Protein AF-A0A179U8T0-F1 (afdb_monomer_lite)

Sequence (151 aa):
MASLALQSRSKHILQCRRKSRNAAPYQQQYMNGKQAHRRTNRSFLEYCYLCAKWFPDPMAWKEHCTFHLNNLQPRCGILTLHYTLVAPGFCPDRLGDESMQPDERFQQWRVKSTLLNHIDEVHLMKKKTESKLKCPHPCCDDQCYEGILAL

pLDDT: mean 78.5, std 16.73, range [37.97, 97.56]

Structure (mmCIF, N/CA/C/O backbone):
data_AF-A0A179U8T0-F1
#
_entry.id   AF-A0A179U8T0-F1
#
loop_
_atom_site.group_PDB
_atom_site.id
_atom_site.type_symbol
_atom_site.label_atom_id
_atom_site.label_alt_id
_atom_site.label_comp_id
_atom_site.label_asym_id
_atom_site.label_entity_id
_atom_site.label_seq_id
_atom_site.pdbx_PDB_ins_code
_atom_site.Cartn_x
_atom_site.Cartn_y
_atom_site.Cartn_z
_atom_site.occupancy
_atom_site.B_iso_or_equiv
_atom_site.auth_seq_id
_atom_site.auth_comp_id
_atom_site.auth_asym_id
_atom_site.auth_atom_id
_atom_site.pdbx_PDB_model_num
ATOM 1 N N . MET A 1 1 ? 17.863 -41.245 25.188 1.00 48.53 1 MET A N 1
ATOM 2 C CA . MET A 1 1 ? 17.642 -39.868 24.687 1.00 48.53 1 MET A CA 1
ATOM 3 C C . MET A 1 1 ? 17.630 -38.926 25.877 1.00 48.53 1 MET A C 1
ATOM 5 O O . MET A 1 1 ? 16.893 -39.194 26.816 1.00 48.53 1 MET A O 1
ATOM 9 N N . ALA A 1 2 ? 18.485 -37.901 25.898 1.00 54.09 2 ALA A N 1
ATOM 10 C CA . ALA A 1 2 ? 18.604 -37.012 27.055 1.00 54.09 2 ALA A CA 1
ATOM 11 C C . ALA A 1 2 ? 17.311 -36.199 27.254 1.00 54.09 2 ALA A C 1
ATOM 13 O O . ALA A 1 2 ? 16.869 -35.500 26.342 1.00 54.09 2 ALA A O 1
ATOM 14 N N . SER A 1 3 ? 16.694 -36.307 28.432 1.00 67.56 3 SER A N 1
ATOM 15 C CA . SER A 1 3 ? 15.495 -35.542 28.784 1.00 67.56 3 SER A CA 1
ATOM 16 C C . SER A 1 3 ? 15.883 -34.098 29.098 1.00 67.56 3 SER A C 1
ATOM 18 O O . SER A 1 3 ? 16.650 -33.842 30.024 1.00 67.56 3 SER A O 1
ATOM 20 N N . LEU A 1 4 ? 15.377 -33.145 28.312 1.00 70.00 4 LEU A N 1
ATOM 21 C CA . LEU A 1 4 ? 15.587 -31.717 28.554 1.00 70.00 4 LEU A CA 1
ATOM 22 C C . LEU A 1 4 ? 14.531 -31.180 29.523 1.00 70.00 4 LEU A C 1
ATOM 24 O O . LEU A 1 4 ? 13.329 -31.430 29.350 1.00 70.00 4 LEU A O 1
ATOM 28 N N . ALA A 1 5 ? 14.987 -30.399 30.504 1.00 76.44 5 ALA A N 1
ATOM 29 C CA . ALA A 1 5 ? 14.134 -29.689 31.450 1.00 76.44 5 ALA A CA 1
ATOM 30 C C . ALA A 1 5 ? 13.097 -28.815 30.721 1.00 76.44 5 ALA A C 1
ATOM 32 O O . ALA A 1 5 ? 13.395 -28.189 29.706 1.00 76.44 5 ALA A O 1
ATOM 33 N N . LEU A 1 6 ? 11.870 -28.744 31.247 1.00 70.00 6 LEU A N 1
ATOM 34 C CA . LEU A 1 6 ? 10.746 -28.018 30.629 1.00 70.00 6 LEU A CA 1
ATOM 35 C C . LEU A 1 6 ? 11.098 -26.573 30.238 1.00 70.00 6 LEU A C 1
ATOM 37 O O . LEU A 1 6 ? 10.755 -26.125 29.146 1.00 70.00 6 LEU A O 1
ATOM 41 N N . GLN A 1 7 ? 11.868 -25.886 31.081 1.00 73.75 7 GLN A N 1
ATOM 42 C CA . GLN A 1 7 ? 12.294 -24.500 30.873 1.00 73.75 7 GLN A CA 1
ATOM 43 C C . GLN A 1 7 ? 13.288 -24.323 29.708 1.00 73.75 7 GLN A C 1
ATOM 45 O O . GLN A 1 7 ? 13.381 -23.240 29.132 1.00 73.75 7 GLN A O 1
ATOM 50 N N . SER A 1 8 ? 14.027 -25.371 29.327 1.00 67.81 8 SER A N 1
ATOM 51 C CA . SER A 1 8 ? 15.017 -25.332 28.241 1.00 67.81 8 SER A CA 1
ATOM 52 C C . SER A 1 8 ? 14.494 -25.899 26.917 1.00 67.81 8 SER A C 1
ATOM 54 O O . SER A 1 8 ? 15.142 -25.739 25.877 1.00 67.81 8 SER A O 1
ATOM 56 N N . ARG A 1 9 ? 13.289 -26.487 26.909 1.00 76.69 9 ARG A N 1
ATOM 57 C CA . ARG A 1 9 ? 12.675 -27.077 25.707 1.00 76.69 9 ARG A CA 1
ATOM 58 C C . ARG A 1 9 ? 12.373 -26.050 24.626 1.00 76.69 9 ARG A C 1
ATOM 60 O O . ARG A 1 9 ? 12.646 -26.322 23.464 1.00 76.69 9 ARG A O 1
ATOM 67 N N . SER A 1 10 ? 11.870 -24.867 24.974 1.00 68.69 10 SER A N 1
ATOM 68 C CA . SER A 1 10 ? 11.570 -23.812 23.991 1.00 68.69 10 SER A CA 1
ATOM 69 C C . SER A 1 10 ? 12.827 -23.376 23.228 1.00 68.69 10 SER A C 1
ATOM 71 O O . SER A 1 10 ? 12.834 -23.352 21.996 1.00 68.69 10 SER A O 1
ATOM 73 N N . LYS A 1 11 ? 13.928 -23.134 23.950 1.00 71.69 11 LYS A N 1
ATOM 74 C CA . LYS A 1 11 ? 15.241 -22.811 23.369 1.00 71.69 11 LYS A CA 1
ATOM 75 C C . LYS A 1 11 ? 15.753 -23.943 22.477 1.00 71.69 11 LYS A C 1
ATOM 77 O O . LYS A 1 11 ? 16.195 -23.685 21.359 1.00 71.69 11 LYS A O 1
ATOM 82 N N . HIS A 1 12 ? 15.633 -25.187 22.934 1.00 74.50 12 HIS A N 1
ATOM 83 C CA . HIS A 1 12 ? 16.040 -26.357 22.162 1.00 74.50 12 HIS A CA 1
ATOM 84 C C . HIS A 1 12 ? 15.211 -26.547 20.883 1.00 74.50 12 HIS A C 1
ATOM 86 O O . HIS A 1 12 ? 15.785 -26.747 19.818 1.00 74.50 12 HIS A O 1
ATOM 92 N N . ILE A 1 13 ? 13.881 -26.425 20.947 1.00 76.19 13 ILE A N 1
ATOM 93 C CA . ILE A 1 13 ? 12.987 -26.539 19.782 1.00 76.19 13 ILE A CA 1
ATOM 94 C C . ILE A 1 13 ? 13.342 -25.480 18.735 1.00 76.19 13 ILE A C 1
ATOM 96 O O . ILE A 1 13 ? 13.426 -25.792 17.547 1.00 76.19 13 ILE A O 1
ATOM 100 N N . LEU A 1 14 ? 13.603 -24.240 19.160 1.00 69.25 14 LEU A N 1
ATOM 101 C CA . LEU A 1 14 ? 14.047 -23.172 18.261 1.00 69.25 14 LEU A CA 1
ATOM 102 C C . LEU A 1 14 ? 15.408 -23.491 17.630 1.00 69.25 14 LEU A C 1
ATOM 104 O O . LEU A 1 14 ? 15.587 -23.293 16.429 1.00 69.25 14 LEU A O 1
ATOM 108 N N . GLN A 1 15 ? 16.356 -24.014 18.409 1.00 70.44 15 GLN A N 1
ATOM 109 C CA . GLN A 1 15 ? 17.681 -24.391 17.921 1.00 70.44 15 GLN A CA 1
ATOM 110 C C . GLN A 1 15 ? 17.628 -25.581 16.948 1.00 70.44 15 GLN A C 1
ATOM 112 O O . GLN A 1 15 ? 18.274 -25.538 15.902 1.00 70.44 15 GLN A O 1
ATOM 117 N N . CYS A 1 16 ? 16.819 -26.603 17.231 1.00 75.75 16 CYS A N 1
ATOM 118 C CA . CYS A 1 16 ? 16.593 -27.735 16.334 1.00 75.75 16 CYS A CA 1
ATOM 119 C C . CYS A 1 16 ? 15.878 -27.310 15.050 1.00 75.75 16 CYS A C 1
ATOM 121 O O . CYS A 1 16 ? 16.313 -27.707 13.975 1.00 75.75 16 CYS A O 1
ATOM 123 N N . ARG A 1 17 ? 14.863 -26.435 15.124 1.00 69.81 17 ARG A N 1
ATOM 124 C CA . ARG A 1 17 ? 14.207 -25.864 13.931 1.00 69.81 17 ARG A CA 1
ATOM 125 C C . ARG A 1 17 ? 15.163 -25.032 13.074 1.00 69.81 17 ARG A C 1
ATOM 127 O O . ARG A 1 17 ? 15.032 -25.024 11.855 1.00 69.81 17 ARG A O 1
ATOM 134 N N . ARG A 1 18 ? 16.120 -24.324 13.685 1.00 63.97 18 ARG A N 1
ATOM 135 C CA . ARG A 1 18 ? 17.181 -23.611 12.948 1.00 63.97 18 ARG A CA 1
ATOM 136 C C . ARG A 1 18 ? 18.129 -24.592 12.256 1.00 63.97 18 ARG A C 1
ATOM 138 O O . ARG A 1 18 ? 18.410 -24.413 11.076 1.00 63.97 18 ARG A O 1
ATOM 145 N N . LYS A 1 19 ? 18.559 -25.648 12.957 1.00 63.22 19 LYS A N 1
ATOM 146 C CA . LYS A 1 19 ? 19.413 -26.708 12.393 1.00 63.22 19 LYS A CA 1
ATOM 147 C C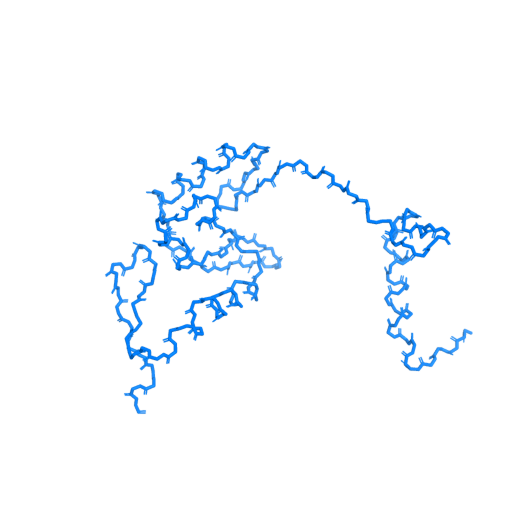 . LYS A 1 19 ? 18.734 -27.462 11.245 1.00 63.22 19 LYS A C 1
ATOM 149 O O . LYS A 1 19 ? 19.357 -27.657 10.211 1.00 63.22 19 LYS A O 1
ATOM 154 N N . SER A 1 20 ? 17.461 -27.835 11.390 1.00 64.25 20 SER A N 1
ATOM 155 C CA . SER A 1 20 ? 16.726 -28.614 10.383 1.00 64.25 20 SER A CA 1
ATOM 156 C C . SER A 1 20 ? 16.407 -27.828 9.109 1.00 64.25 20 SER A C 1
ATOM 158 O O . SER A 1 20 ? 16.124 -28.424 8.078 1.00 64.25 20 SER A O 1
ATOM 160 N N . ARG A 1 21 ? 16.438 -26.490 9.163 1.00 59.56 21 ARG A N 1
ATOM 161 C CA . ARG A 1 21 ? 16.180 -25.605 8.014 1.00 59.56 21 ARG A CA 1
ATOM 162 C C . ARG A 1 21 ? 17.434 -25.260 7.204 1.00 59.56 21 ARG A C 1
ATOM 164 O O . ARG A 1 21 ? 17.368 -24.322 6.416 1.00 59.56 21 ARG A O 1
ATOM 171 N N . ASN A 1 22 ? 18.561 -25.957 7.402 1.00 54.31 22 ASN A N 1
ATOM 172 C CA . ASN A 1 22 ? 19.850 -25.591 6.798 1.00 54.31 22 ASN A CA 1
ATOM 173 C C . ASN A 1 22 ? 20.172 -24.100 7.009 1.00 54.31 22 ASN A C 1
ATOM 175 O O . ASN A 1 22 ? 20.598 -23.414 6.080 1.00 54.31 22 ASN A O 1
ATOM 179 N N . ALA A 1 23 ? 19.925 -23.567 8.218 1.00 50.69 23 ALA A N 1
ATOM 180 C CA . ALA A 1 23 ? 20.381 -22.221 8.553 1.00 50.69 23 ALA A CA 1
ATOM 181 C C . ALA A 1 23 ? 21.895 -22.188 8.330 1.00 50.69 23 ALA A C 1
ATOM 183 O O . ALA A 1 23 ? 22.643 -22.921 8.977 1.00 50.69 23 ALA A O 1
ATOM 184 N N . ALA A 1 24 ? 22.307 -21.428 7.319 1.00 44.62 24 ALA A N 1
ATOM 185 C CA . ALA A 1 24 ? 23.611 -21.594 6.715 1.00 44.62 24 ALA A CA 1
ATOM 186 C C . ALA A 1 24 ? 24.746 -21.411 7.746 1.00 44.62 24 ALA A C 1
ATOM 188 O O . ALA A 1 24 ? 24.632 -20.562 8.639 1.00 44.62 24 ALA A O 1
ATOM 189 N N . PRO A 1 25 ? 25.867 -22.145 7.603 1.00 46.97 25 PRO A N 1
ATOM 190 C CA . PRO A 1 25 ? 26.995 -22.128 8.540 1.00 46.97 25 PRO A CA 1
ATOM 191 C C . PRO A 1 25 ? 27.625 -20.751 8.803 1.00 46.97 25 PRO A C 1
ATOM 193 O O . PRO A 1 25 ? 28.465 -20.641 9.685 1.00 46.97 25 PRO A O 1
ATOM 196 N N . TYR A 1 26 ? 27.239 -19.692 8.083 1.00 49.88 26 TYR A N 1
ATOM 197 C CA . TYR A 1 26 ? 27.774 -18.338 8.257 1.00 49.88 26 TYR A CA 1
ATOM 198 C C . TYR A 1 26 ? 27.186 -17.565 9.453 1.00 49.88 26 TYR A C 1
ATOM 200 O O . TYR A 1 26 ? 27.577 -16.426 9.685 1.00 49.88 26 TYR A O 1
ATOM 208 N N . GLN A 1 27 ? 26.304 -18.162 10.266 1.00 48.38 27 GLN A N 1
ATOM 209 C CA . GLN A 1 27 ? 25.949 -17.613 11.589 1.00 48.38 27 GLN A CA 1
ATOM 210 C C . GLN A 1 27 ? 27.065 -17.810 12.642 1.00 48.38 27 GLN A C 1
ATOM 212 O O . GLN A 1 27 ? 26.791 -17.803 13.843 1.00 48.38 27 GLN A O 1
ATOM 217 N N . GLN A 1 28 ? 28.318 -17.995 12.209 1.00 45.91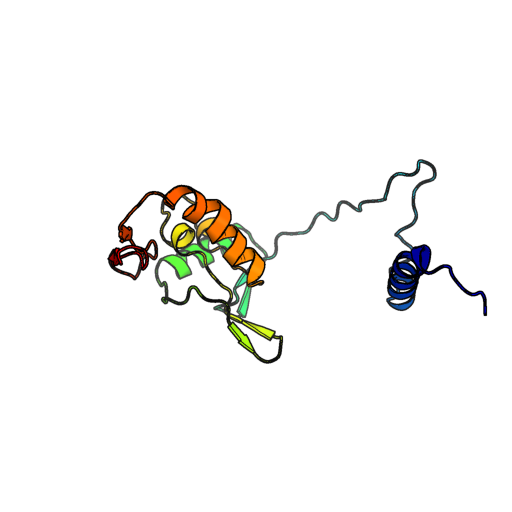 28 GLN A N 1
ATOM 218 C CA . GLN A 1 28 ? 29.488 -18.067 13.077 1.00 45.91 28 GLN A CA 1
ATOM 219 C C . GLN A 1 28 ? 29.705 -16.714 13.760 1.00 45.91 28 GLN A C 1
ATOM 221 O O . GLN A 1 28 ? 29.952 -15.689 13.126 1.00 45.91 28 GLN A O 1
ATOM 226 N N . GLN A 1 29 ? 29.552 -16.725 15.081 1.00 48.88 29 GLN A N 1
ATOM 227 C CA . GLN A 1 29 ? 29.976 -15.651 15.967 1.00 48.88 29 GLN A CA 1
ATOM 228 C C . GLN A 1 29 ? 31.487 -15.447 15.793 1.00 48.88 29 GLN A C 1
ATOM 230 O O . GLN A 1 29 ? 32.243 -16.416 15.787 1.00 48.88 29 GLN A O 1
ATOM 235 N N . TYR A 1 30 ? 31.938 -14.200 15.679 1.00 47.84 30 TYR A N 1
ATOM 236 C CA . TYR A 1 30 ? 33.361 -13.900 15.831 1.00 47.84 30 TYR A CA 1
ATOM 237 C C . TYR A 1 30 ? 33.793 -14.176 17.287 1.00 47.84 30 TYR A C 1
ATOM 239 O O . TYR A 1 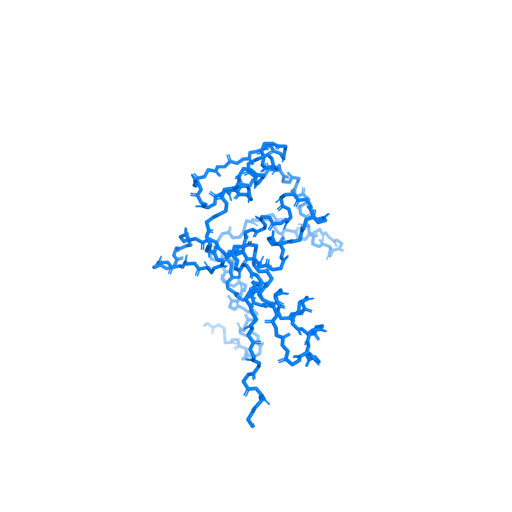30 ? 32.970 -14.100 18.203 1.00 47.84 30 TYR A O 1
ATOM 247 N N . MET A 1 31 ? 35.089 -14.441 17.518 1.00 47.75 31 MET A N 1
ATOM 248 C CA . MET A 1 31 ? 35.680 -14.705 18.851 1.00 47.75 31 MET A CA 1
ATOM 249 C C . MET A 1 31 ? 35.382 -13.631 19.919 1.00 47.75 31 MET A C 1
ATOM 251 O O . MET A 1 31 ? 35.549 -13.875 21.106 1.00 47.75 31 MET A O 1
ATOM 255 N N . ASN A 1 32 ? 34.912 -12.451 19.518 1.00 54.75 32 ASN A N 1
ATOM 256 C CA . ASN A 1 32 ? 34.557 -11.325 20.382 1.00 54.75 32 ASN A CA 1
ATOM 257 C C . ASN A 1 32 ? 33.050 -11.242 20.724 1.00 54.75 32 ASN A C 1
ATOM 259 O O . ASN A 1 32 ? 32.582 -10.200 21.179 1.00 54.75 32 ASN A O 1
ATOM 263 N N . GLY A 1 33 ? 32.268 -12.304 20.489 1.00 51.81 33 GLY A N 1
ATOM 264 C CA . GLY A 1 33 ? 30.874 -12.411 20.946 1.00 51.81 33 GLY A CA 1
ATOM 265 C C . GLY A 1 33 ? 29.860 -11.542 20.189 1.00 51.81 33 GLY A C 1
ATOM 266 O O . GLY A 1 33 ? 28.673 -11.552 20.519 1.00 51.81 33 GLY A O 1
ATOM 267 N N . LYS A 1 34 ? 30.284 -10.813 19.150 1.00 45.12 34 LYS A N 1
ATOM 268 C CA . LYS A 1 34 ? 29.397 -9.983 18.325 1.00 45.12 34 LYS A CA 1
ATOM 269 C C . LYS A 1 34 ? 28.769 -10.826 17.210 1.00 45.12 34 LYS A C 1
ATOM 271 O O . LYS A 1 34 ? 29.463 -11.552 16.496 1.00 45.12 34 LYS A O 1
ATOM 276 N N . GLN A 1 35 ? 27.445 -10.737 17.053 1.00 51.78 35 GLN A N 1
ATOM 277 C CA . GLN A 1 35 ? 26.740 -11.359 15.928 1.00 51.78 35 GLN A CA 1
ATOM 278 C C . GLN A 1 35 ? 27.216 -10.729 14.615 1.00 51.78 35 GLN A C 1
ATOM 280 O O . GLN A 1 35 ? 27.177 -9.508 14.458 1.00 51.78 35 GLN A O 1
ATOM 285 N N . ALA A 1 36 ? 27.627 -11.561 13.658 1.00 51.50 36 ALA A N 1
ATOM 286 C CA . ALA A 1 36 ? 27.915 -11.138 12.296 1.00 51.50 36 ALA A CA 1
ATOM 287 C C . ALA A 1 36 ? 26.603 -10.747 11.592 1.00 51.50 36 ALA A C 1
ATOM 289 O O . ALA A 1 36 ? 25.997 -11.533 10.863 1.00 51.50 36 ALA A O 1
ATOM 290 N N . HIS A 1 37 ? 26.122 -9.527 11.826 1.00 49.44 37 HIS A N 1
ATOM 291 C CA . HIS A 1 37 ? 25.070 -8.953 11.002 1.00 49.44 37 HIS A CA 1
ATOM 292 C C . HIS A 1 37 ? 25.708 -8.600 9.658 1.00 49.44 37 HIS A C 1
ATOM 294 O O . HIS A 1 37 ? 26.343 -7.556 9.515 1.00 49.44 37 HIS A O 1
ATOM 300 N N . ARG A 1 38 ? 25.597 -9.491 8.664 1.00 49.31 38 ARG A N 1
ATOM 301 C CA . ARG A 1 38 ? 25.973 -9.169 7.281 1.00 49.31 38 ARG A CA 1
ATOM 302 C C . ARG A 1 38 ? 25.191 -7.906 6.913 1.00 49.31 38 ARG A C 1
ATOM 304 O O . ARG A 1 38 ? 23.968 -7.970 6.786 1.00 49.31 38 ARG A O 1
ATOM 311 N N . ARG A 1 39 ? 25.865 -6.758 6.772 1.00 50.00 39 ARG A N 1
ATOM 312 C CA . ARG A 1 39 ? 25.299 -5.603 6.062 1.00 50.00 39 ARG A CA 1
ATOM 313 C C . ARG A 1 39 ? 25.069 -6.078 4.634 1.00 50.00 39 ARG A C 1
ATOM 315 O O . ARG A 1 39 ? 25.971 -6.064 3.808 1.00 50.00 39 ARG A O 1
ATOM 322 N N . THR A 1 40 ? 23.884 -6.617 4.378 1.00 57.19 40 THR A N 1
ATOM 323 C CA . THR A 1 40 ? 23.440 -6.883 3.019 1.00 57.19 40 THR A CA 1
ATOM 324 C C . THR A 1 40 ? 23.064 -5.513 2.491 1.00 57.19 40 THR A C 1
ATOM 326 O O . THR A 1 40 ? 22.062 -4.952 2.928 1.00 57.19 40 THR A O 1
ATOM 329 N N . ASN A 1 41 ? 23.911 -4.937 1.641 1.00 62.25 41 ASN A N 1
ATOM 330 C CA . ASN A 1 41 ? 23.514 -3.789 0.843 1.00 62.25 41 ASN A CA 1
ATOM 331 C C . ASN A 1 41 ? 22.433 -4.306 -0.114 1.00 62.25 41 ASN A C 1
ATOM 333 O O . ASN A 1 41 ? 22.745 -4.957 -1.109 1.00 62.25 41 ASN A O 1
ATOM 337 N N . ARG A 1 42 ? 21.165 -4.205 0.295 1.00 66.25 42 ARG A N 1
ATOM 338 C CA . ARG A 1 42 ? 20.045 -4.675 -0.517 1.00 66.25 42 ARG A CA 1
ATOM 339 C C . ARG A 1 42 ? 19.835 -3.626 -1.596 1.00 66.25 42 ARG A C 1
ATOM 341 O O . ARG A 1 42 ? 19.535 -2.483 -1.268 1.00 66.25 42 ARG A O 1
ATOM 348 N N . SER A 1 43 ? 20.020 -4.013 -2.855 1.00 84.25 43 SER A N 1
ATOM 349 C CA . SER A 1 43 ? 19.592 -3.195 -3.987 1.00 84.25 43 SER A CA 1
ATOM 350 C C . SER A 1 43 ? 18.105 -2.882 -3.840 1.00 84.25 43 SER A C 1
ATOM 352 O O . SER A 1 43 ? 17.341 -3.742 -3.389 1.00 84.25 43 SER A O 1
ATOM 354 N N . PHE A 1 44 ? 17.709 -1.662 -4.201 1.00 91.62 44 PHE A N 1
ATOM 355 C CA . PHE A 1 44 ? 16.305 -1.275 -4.211 1.00 91.62 44 PHE A CA 1
ATOM 356 C C . PHE A 1 44 ? 15.509 -2.233 -5.106 1.00 91.62 44 PHE A C 1
ATOM 358 O O . PHE A 1 44 ? 15.947 -2.580 -6.203 1.00 91.62 44 PHE A O 1
ATOM 365 N N . LEU A 1 45 ? 14.372 -2.704 -4.602 1.00 93.69 45 LEU A N 1
ATOM 366 C CA . LEU A 1 45 ? 13.458 -3.557 -5.344 1.00 93.69 45 LEU A CA 1
ATOM 367 C C . LEU A 1 45 ? 12.090 -3.525 -4.668 1.00 93.69 45 LEU A C 1
ATOM 369 O O . LEU A 1 45 ? 11.924 -4.084 -3.583 1.00 93.69 45 LEU A O 1
ATOM 373 N N . GLU A 1 46 ? 11.115 -2.921 -5.335 1.00 94.94 46 GLU A N 1
ATOM 374 C CA . GLU A 1 46 ? 9.728 -2.873 -4.874 1.00 94.94 46 GLU A CA 1
ATOM 375 C C . GLU A 1 46 ? 8.798 -3.650 -5.804 1.00 94.94 46 GLU A C 1
ATOM 377 O O . GLU A 1 46 ? 9.078 -3.841 -6.988 1.00 94.94 46 GLU A O 1
ATOM 382 N N . TYR A 1 47 ? 7.689 -4.139 -5.253 1.00 94.88 47 TYR A N 1
ATOM 383 C CA . TYR A 1 47 ? 6.676 -4.891 -5.993 1.00 94.88 47 TYR A CA 1
ATOM 384 C C . TYR A 1 47 ? 5.323 -4.212 -5.864 1.00 94.88 47 TYR A C 1
ATOM 386 O O . TYR A 1 47 ? 4.818 -4.050 -4.752 1.00 94.88 47 TYR A O 1
ATOM 394 N N . CYS A 1 48 ? 4.698 -3.880 -6.989 1.00 95.00 48 CYS A N 1
ATOM 395 C CA . CYS A 1 48 ? 3.301 -3.471 -7.000 1.00 95.00 48 CYS A CA 1
ATOM 396 C C . CYS A 1 48 ? 2.407 -4.707 -7.013 1.00 95.00 48 CYS A C 1
ATOM 398 O O . CYS A 1 48 ? 2.405 -5.460 -7.988 1.00 95.00 48 CYS A O 1
ATOM 400 N N . TYR A 1 49 ? 1.601 -4.890 -5.970 1.00 92.38 49 TYR A N 1
ATOM 401 C CA . TYR A 1 49 ? 0.609 -5.964 -5.932 1.00 92.38 49 TYR A CA 1
ATOM 402 C C . TYR A 1 49 ? -0.580 -5.699 -6.858 1.00 92.38 49 TYR A C 1
ATOM 404 O O . TYR A 1 49 ? -1.174 -6.654 -7.345 1.00 92.38 49 TYR A O 1
ATOM 412 N N . LEU A 1 50 ? -0.916 -4.432 -7.129 1.00 91.38 50 LEU A N 1
ATOM 413 C CA . LEU A 1 50 ? -2.033 -4.091 -8.018 1.00 91.38 50 LEU A CA 1
ATOM 414 C C . LEU A 1 50 ? -1.714 -4.401 -9.487 1.00 91.38 50 LEU A C 1
ATOM 416 O O . LEU A 1 50 ? -2.585 -4.854 -10.220 1.00 91.38 50 LEU A O 1
ATOM 420 N N . CYS A 1 51 ? -0.461 -4.199 -9.905 1.00 93.38 51 CYS A N 1
ATOM 421 C CA . CYS A 1 51 ? -0.002 -4.478 -11.270 1.00 93.38 51 CYS A CA 1
ATOM 422 C C . CYS A 1 51 ? 0.756 -5.801 -11.420 1.00 93.38 51 CYS A C 1
ATOM 424 O O . CYS A 1 51 ? 1.125 -6.160 -12.535 1.00 93.38 51 CYS A O 1
ATOM 426 N N . ALA A 1 52 ? 1.039 -6.490 -10.314 1.00 93.69 52 ALA A N 1
ATOM 427 C CA . ALA A 1 52 ? 1.884 -7.678 -10.261 1.00 93.69 52 ALA A CA 1
ATOM 428 C C . ALA A 1 52 ? 3.264 -7.498 -10.939 1.00 93.69 52 ALA A C 1
ATOM 430 O O . ALA A 1 52 ? 3.714 -8.347 -11.711 1.00 93.69 52 ALA A O 1
ATOM 431 N N . LYS A 1 53 ? 3.945 -6.374 -10.662 1.00 96.56 53 LYS A N 1
ATOM 432 C CA . LYS A 1 53 ? 5.194 -5.970 -11.339 1.00 96.56 53 LYS A CA 1
ATOM 433 C C . LYS A 1 53 ? 6.280 -5.521 -10.360 1.00 96.56 53 LYS A C 1
ATOM 435 O O . LYS A 1 53 ? 5.992 -4.867 -9.361 1.00 96.56 53 LYS A O 1
ATOM 440 N N . TRP A 1 54 ? 7.532 -5.847 -10.685 1.00 96.94 54 TRP A N 1
ATOM 441 C CA . TRP A 1 54 ? 8.728 -5.422 -9.953 1.00 96.94 54 TRP A CA 1
ATOM 442 C C . TRP A 1 54 ? 9.319 -4.119 -10.503 1.00 96.94 54 TRP A C 1
ATOM 444 O O . TRP A 1 54 ? 9.361 -3.913 -11.717 1.00 96.94 54 TRP A O 1
ATOM 454 N N . PHE A 1 55 ? 9.836 -3.289 -9.601 1.00 96.88 55 PHE A N 1
ATOM 455 C CA . PHE A 1 55 ? 10.480 -2.008 -9.875 1.00 96.88 55 PHE A CA 1
ATOM 456 C C . PHE A 1 55 ? 11.857 -1.977 -9.193 1.00 96.88 55 PHE A C 1
ATOM 458 O O . PHE A 1 55 ? 11.927 -1.857 -7.970 1.00 96.88 55 PHE A O 1
ATOM 465 N N . PRO A 1 56 ? 12.957 -2.127 -9.954 1.00 94.94 56 PRO A N 1
ATOM 466 C CA . PRO A 1 56 ? 14.318 -2.108 -9.412 1.00 94.94 56 PRO A CA 1
ATOM 467 C C . PRO A 1 56 ? 14.896 -0.691 -9.267 1.00 94.94 56 PRO A C 1
ATOM 469 O O . PRO A 1 56 ? 15.981 -0.530 -8.716 1.00 94.94 56 PRO A O 1
ATOM 472 N N . ASP A 1 57 ? 14.190 0.328 -9.761 1.00 95.50 57 ASP A N 1
ATOM 473 C CA . ASP A 1 57 ? 14.610 1.727 -9.721 1.00 95.50 57 ASP A CA 1
ATOM 474 C C . ASP A 1 57 ? 13.669 2.558 -8.821 1.00 95.50 57 ASP A C 1
ATOM 476 O O . ASP A 1 57 ? 12.448 2.506 -9.018 1.00 95.50 57 ASP A O 1
ATOM 480 N N . PRO A 1 58 ? 14.198 3.324 -7.844 1.00 95.50 58 PRO A N 1
ATOM 481 C CA . PRO A 1 58 ? 13.384 4.140 -6.943 1.00 95.50 58 PRO A CA 1
ATOM 482 C C . PRO A 1 58 ? 12.548 5.208 -7.650 1.00 95.50 58 PRO A C 1
ATOM 484 O O . PRO A 1 58 ? 11.423 5.478 -7.233 1.00 95.50 58 PRO A O 1
ATOM 487 N N . MET A 1 59 ? 13.077 5.821 -8.712 1.00 96.06 59 MET A N 1
ATOM 488 C CA . MET A 1 59 ? 12.376 6.887 -9.426 1.00 96.06 59 MET A CA 1
ATOM 489 C C . MET A 1 59 ? 11.201 6.317 -10.224 1.00 96.06 59 MET A C 1
ATOM 491 O O . MET A 1 59 ? 10.089 6.830 -10.117 1.00 96.06 59 MET A O 1
ATOM 495 N N . ALA A 1 60 ? 11.412 5.194 -10.915 1.00 97.06 60 ALA A N 1
ATOM 496 C CA . ALA A 1 60 ? 10.358 4.454 -11.600 1.00 97.06 60 ALA A CA 1
ATOM 497 C C . ALA A 1 60 ? 9.280 3.941 -10.630 1.00 97.06 60 ALA A C 1
ATOM 499 O O . ALA A 1 60 ? 8.096 3.962 -10.961 1.00 97.06 60 ALA A O 1
ATOM 500 N N . TRP A 1 61 ? 9.663 3.500 -9.423 1.00 97.56 61 TRP A N 1
ATOM 501 C CA . TRP A 1 61 ? 8.702 3.139 -8.376 1.00 97.56 61 TRP A CA 1
ATOM 502 C C . TRP A 1 61 ? 7.860 4.341 -7.946 1.00 97.56 61 TRP A C 1
ATOM 504 O O . TRP A 1 61 ? 6.636 4.256 -7.901 1.00 97.56 61 TRP A O 1
ATOM 514 N N . LYS A 1 62 ? 8.503 5.478 -7.678 1.00 97.44 62 LYS A N 1
ATOM 515 C CA . LYS A 1 62 ? 7.820 6.700 -7.253 1.00 97.44 62 LYS A CA 1
ATOM 516 C C . LYS A 1 62 ? 6.847 7.222 -8.310 1.00 97.44 62 LYS A C 1
ATOM 518 O O . LYS A 1 62 ? 5.714 7.557 -7.978 1.00 97.44 62 LYS A O 1
ATOM 523 N N . GLU A 1 63 ? 7.253 7.251 -9.578 1.00 97.31 63 GLU A N 1
ATOM 524 C CA . GLU A 1 63 ? 6.378 7.621 -10.697 1.00 97.31 63 GLU A CA 1
ATOM 525 C C . GLU A 1 63 ? 5.186 6.660 -10.819 1.00 97.31 63 GLU A C 1
ATOM 527 O O . GLU A 1 63 ? 4.041 7.086 -10.981 1.00 97.31 63 GLU A O 1
ATOM 532 N N . HIS A 1 64 ? 5.433 5.360 -10.649 1.00 96.94 64 HIS A N 1
ATOM 533 C CA . HIS A 1 64 ? 4.384 4.348 -10.647 1.00 96.94 64 HIS A CA 1
ATOM 534 C C . HIS A 1 64 ? 3.381 4.522 -9.491 1.00 96.94 64 HIS A C 1
ATOM 536 O O . HIS A 1 64 ? 2.172 4.395 -9.701 1.00 96.94 64 HIS A O 1
ATOM 542 N N . CYS A 1 65 ? 3.850 4.873 -8.292 1.00 95.69 65 CYS A N 1
ATOM 543 C CA . CYS A 1 65 ? 2.987 5.222 -7.161 1.00 95.69 65 CYS A CA 1
ATOM 544 C C . CYS A 1 65 ? 2.112 6.440 -7.476 1.00 95.69 65 CYS A C 1
ATOM 546 O O . CYS A 1 65 ? 0.909 6.410 -7.220 1.00 95.69 65 CYS A O 1
ATOM 548 N N . THR A 1 66 ? 2.679 7.484 -8.090 1.00 95.81 66 THR A N 1
ATOM 549 C CA . THR A 1 66 ? 1.922 8.668 -8.530 1.00 95.81 66 THR A CA 1
ATOM 550 C C . THR A 1 66 ? 0.808 8.292 -9.504 1.00 95.81 66 THR A C 1
ATOM 552 O O . THR A 1 66 ? -0.322 8.751 -9.352 1.00 95.81 66 THR A O 1
ATOM 555 N N . PHE A 1 67 ? 1.088 7.409 -10.470 1.00 95.56 67 PHE A N 1
ATOM 556 C CA . PHE A 1 67 ? 0.066 6.914 -11.393 1.00 95.56 67 PHE A CA 1
ATOM 557 C C . PHE A 1 67 ? -1.105 6.251 -10.652 1.00 95.56 67 PHE A C 1
ATOM 559 O O . PHE A 1 67 ? -2.261 6.524 -10.974 1.00 95.56 67 PHE A O 1
ATOM 566 N N . HIS A 1 68 ? -0.827 5.423 -9.641 1.00 94.19 68 HIS A N 1
ATOM 567 C CA . HIS A 1 68 ? -1.878 4.799 -8.837 1.00 94.19 68 HIS A CA 1
ATOM 568 C C . HIS A 1 68 ? -2.666 5.792 -7.986 1.00 94.19 68 HIS A C 1
ATOM 570 O O . HIS A 1 68 ? -3.881 5.654 -7.893 1.00 94.19 68 HIS A O 1
ATOM 576 N N . LEU A 1 69 ? -2.006 6.784 -7.388 1.00 92.50 69 LEU A N 1
ATOM 577 C CA . LEU A 1 69 ? -2.683 7.813 -6.594 1.00 92.50 69 LEU A CA 1
ATOM 578 C C . LEU A 1 69 ? -3.621 8.669 -7.458 1.00 92.50 69 LEU A C 1
ATOM 580 O O . LEU A 1 69 ? -4.728 8.974 -7.029 1.00 92.50 69 LEU A O 1
ATOM 584 N N . ASN A 1 70 ? -3.226 8.977 -8.697 1.00 92.38 70 ASN A N 1
ATOM 585 C CA . ASN A 1 70 ? -4.056 9.730 -9.644 1.00 92.38 70 ASN A CA 1
ATOM 586 C C . ASN A 1 70 ? -5.222 8.909 -10.224 1.00 92.38 70 ASN A C 1
ATOM 588 O O . ASN A 1 70 ? -6.186 9.479 -10.722 1.00 92.38 70 ASN A O 1
ATOM 592 N N . ASN A 1 71 ? -5.135 7.576 -10.177 1.00 90.50 71 ASN A N 1
ATOM 593 C CA . ASN A 1 71 ? -6.141 6.648 -10.706 1.00 90.50 71 ASN A CA 1
ATOM 594 C C . ASN A 1 71 ? -6.640 5.705 -9.604 1.00 90.50 71 ASN A C 1
ATOM 596 O O . ASN A 1 71 ? -6.791 4.496 -9.817 1.00 90.50 71 ASN A O 1
ATOM 600 N N . LEU A 1 72 ? -6.817 6.249 -8.398 1.00 85.38 72 LEU A N 1
ATOM 601 C CA . LEU A 1 72 ? -7.067 5.448 -7.212 1.00 85.38 72 LEU A CA 1
ATOM 602 C C . LEU A 1 72 ? -8.391 4.690 -7.341 1.00 85.38 72 LEU A C 1
ATOM 604 O O . LEU A 1 72 ? -9.445 5.267 -7.601 1.00 85.38 72 LEU A O 1
ATOM 608 N N . GLN A 1 73 ? -8.333 3.379 -7.117 1.00 78.38 73 GLN A N 1
ATOM 609 C CA . GLN A 1 73 ? -9.517 2.543 -6.955 1.00 78.38 73 GLN A CA 1
ATOM 610 C C . GLN A 1 73 ? -9.694 2.245 -5.458 1.00 78.38 73 GLN A C 1
ATOM 612 O O . GLN A 1 73 ? -8.704 1.936 -4.794 1.00 78.38 73 GLN A O 1
ATOM 617 N N . PRO A 1 74 ? -10.920 2.315 -4.906 1.00 64.94 74 PRO A N 1
ATOM 618 C CA . PRO A 1 74 ? -11.193 2.566 -3.480 1.00 64.94 74 PRO A CA 1
ATOM 619 C C . PRO A 1 74 ? -10.919 1.393 -2.512 1.00 64.94 74 PRO A C 1
ATOM 621 O O . PRO A 1 74 ? -11.601 1.221 -1.503 1.00 64.94 74 PRO A O 1
ATOM 624 N N . ARG A 1 75 ? -9.935 0.533 -2.782 1.00 73.94 75 ARG A N 1
ATOM 625 C CA . ARG A 1 75 ? -9.649 -0.635 -1.944 1.00 73.94 75 ARG A CA 1
ATOM 626 C C . ARG A 1 75 ? -8.551 -0.342 -0.924 1.00 73.94 75 ARG A C 1
ATOM 628 O O . ARG A 1 75 ? -7.376 -0.424 -1.246 1.00 73.94 75 ARG A O 1
ATOM 635 N N . CYS A 1 76 ? -8.926 -0.130 0.337 1.00 77.50 76 CYS A N 1
ATOM 636 C CA . CYS A 1 76 ? -7.964 0.041 1.441 1.00 77.50 76 CYS A CA 1
ATOM 637 C C . CYS A 1 76 ? -7.654 -1.258 2.212 1.00 77.50 76 CYS A C 1
ATOM 639 O O . CYS A 1 76 ? -6.696 -1.322 2.982 1.00 77.50 76 CYS A O 1
ATOM 641 N N . GLY A 1 77 ? -8.468 -2.305 2.037 1.00 82.25 77 GLY A N 1
ATOM 642 C CA . GLY A 1 77 ? -8.376 -3.551 2.806 1.00 82.25 77 GLY A CA 1
ATOM 643 C C . GLY A 1 77 ? -7.446 -4.609 2.202 1.00 82.25 77 GLY A C 1
ATOM 644 O O . GLY A 1 77 ? -7.440 -4.826 0.992 1.00 82.25 77 GLY A O 1
ATOM 645 N N . ILE A 1 78 ? -6.743 -5.341 3.075 1.00 90.88 78 ILE A N 1
ATOM 646 C CA . ILE A 1 78 ? -5.923 -6.509 2.705 1.00 90.88 78 ILE A CA 1
ATOM 647 C C . ILE A 1 78 ? -6.822 -7.672 2.286 1.00 90.88 78 ILE A C 1
ATOM 649 O O . ILE A 1 78 ? -7.746 -8.038 3.016 1.00 90.88 78 ILE A O 1
ATOM 653 N N . LEU A 1 79 ? -6.503 -8.300 1.152 1.00 90.50 79 LEU A N 1
ATOM 654 C CA . LEU A 1 79 ? -7.138 -9.535 0.697 1.00 90.50 79 LEU A CA 1
ATOM 655 C C . LEU A 1 79 ? -6.121 -10.670 0.652 1.00 90.50 79 LEU A C 1
ATOM 657 O O . LEU A 1 79 ? -5.169 -10.625 -0.127 1.00 90.50 79 LEU A O 1
ATOM 661 N N . THR A 1 80 ? -6.390 -11.721 1.420 1.00 91.06 80 THR A N 1
ATOM 662 C CA . THR A 1 80 ? -5.630 -12.971 1.387 1.00 91.06 80 THR A CA 1
ATOM 663 C C . THR A 1 80 ? -6.556 -14.108 0.975 1.00 91.06 80 THR A C 1
ATOM 665 O O . THR A 1 80 ? -7.584 -14.320 1.615 1.00 91.06 80 THR A O 1
ATOM 668 N N . LEU A 1 81 ? -6.182 -14.860 -0.060 1.00 91.06 81 LEU A N 1
ATOM 669 C CA . LEU A 1 81 ? -6.889 -16.056 -0.519 1.00 91.06 81 LEU A CA 1
ATOM 670 C C . LEU A 1 81 ? -5.962 -17.262 -0.372 1.00 91.06 81 LEU A C 1
ATOM 672 O O . LEU A 1 81 ? -4.842 -17.230 -0.870 1.00 91.06 81 LEU A O 1
ATOM 676 N N . HIS A 1 82 ? -6.405 -18.312 0.325 1.00 91.44 82 HIS A N 1
ATOM 677 C CA . HIS A 1 82 ? -5.610 -19.532 0.556 1.00 91.44 82 HIS A CA 1
ATOM 678 C C . HIS A 1 82 ? -4.164 -19.234 0.999 1.00 91.44 82 HIS A C 1
ATOM 680 O O . HIS A 1 82 ? -3.203 -19.731 0.417 1.00 91.44 82 HIS A O 1
ATOM 686 N N . TYR A 1 83 ? -4.006 -18.370 2.007 1.00 88.44 83 TYR A N 1
ATOM 687 C CA . TYR A 1 83 ? -2.704 -17.920 2.531 1.00 88.44 83 TYR A CA 1
ATOM 688 C C . TYR A 1 83 ? -1.832 -17.103 1.557 1.00 88.44 83 TYR A C 1
ATOM 690 O O . TYR A 1 83 ? -0.717 -16.727 1.913 1.00 88.44 83 TYR A O 1
ATOM 698 N N . THR A 1 84 ? -2.340 -16.765 0.371 1.00 89.06 84 THR A N 1
ATOM 699 C CA . THR A 1 84 ? -1.661 -15.927 -0.624 1.00 89.06 84 THR A CA 1
ATOM 700 C C . THR A 1 84 ? -2.202 -14.507 -0.570 1.00 89.06 84 THR A C 1
ATOM 702 O O . THR A 1 84 ? -3.413 -14.293 -0.603 1.00 89.06 84 THR A O 1
ATOM 705 N N . LEU A 1 85 ? -1.306 -13.524 -0.480 1.00 90.75 85 LEU A N 1
ATOM 706 C CA . LEU A 1 85 ? -1.675 -12.113 -0.526 1.00 90.75 85 LEU A CA 1
ATOM 707 C C . LEU A 1 85 ? -2.086 -11.742 -1.957 1.00 90.75 85 LEU A C 1
ATOM 709 O O . LEU A 1 85 ? -1.251 -11.747 -2.856 1.00 90.75 85 LEU A O 1
ATOM 713 N N . VAL A 1 86 ? -3.367 -11.431 -2.146 1.00 89.62 86 VAL A N 1
ATOM 714 C CA . VAL A 1 86 ? -3.954 -11.057 -3.443 1.00 89.62 86 VAL A CA 1
ATOM 715 C C . VAL A 1 86 ? -3.974 -9.543 -3.611 1.00 89.62 86 VAL A C 1
ATOM 717 O O . VAL A 1 86 ? -3.625 -9.042 -4.672 1.00 89.62 86 VAL A O 1
ATOM 720 N N . ALA A 1 87 ? -4.359 -8.807 -2.566 1.00 91.19 87 ALA A N 1
ATOM 721 C CA . ALA A 1 87 ? -4.336 -7.348 -2.569 1.00 91.19 87 ALA A CA 1
ATOM 722 C C . ALA A 1 87 ? -3.727 -6.828 -1.263 1.00 91.19 87 ALA A C 1
ATOM 724 O O . ALA A 1 87 ? -4.071 -7.340 -0.189 1.00 91.19 87 ALA A O 1
ATOM 725 N N . PRO A 1 88 ? -2.841 -5.823 -1.333 1.00 93.56 88 PRO A N 1
ATOM 726 C CA . PRO A 1 88 ? -2.275 -5.204 -0.155 1.00 93.56 88 PRO A CA 1
ATOM 727 C C . PRO A 1 88 ? -3.333 -4.311 0.493 1.00 93.56 88 PRO A C 1
ATOM 729 O O . PRO A 1 88 ? -4.353 -3.973 -0.107 1.00 93.56 88 PRO A O 1
ATOM 732 N N . GLY A 1 89 ? -3.076 -3.919 1.730 1.00 93.88 89 GLY A N 1
ATOM 733 C CA . GLY A 1 89 ? -3.840 -2.863 2.369 1.00 93.88 89 GLY A CA 1
ATOM 734 C C . GLY A 1 89 ? -3.155 -1.531 2.195 1.00 93.88 89 GLY A C 1
ATOM 735 O O . GLY A 1 89 ? -1.931 -1.471 2.081 1.00 93.88 89 GLY A O 1
ATOM 736 N N . PHE A 1 90 ? -3.958 -0.485 2.266 1.00 93.44 90 PHE A N 1
ATOM 737 C CA . PHE A 1 90 ? -3.506 0.891 2.238 1.00 93.44 90 PHE A CA 1
ATOM 738 C C . PHE A 1 90 ? -4.124 1.623 3.418 1.00 93.44 90 PHE A C 1
ATOM 740 O O . PHE A 1 90 ? -5.284 1.395 3.764 1.00 93.44 90 PHE A O 1
ATOM 747 N N . CYS A 1 91 ? -3.343 2.487 4.054 1.00 92.56 91 CYS A N 1
ATOM 748 C CA . CYS A 1 91 ? -3.847 3.338 5.117 1.00 92.56 91 CYS A CA 1
ATOM 749 C C . CYS A 1 91 ? -4.625 4.512 4.496 1.00 92.56 91 CYS A C 1
ATOM 751 O O . CYS A 1 91 ? -4.028 5.266 3.727 1.00 92.56 91 CYS A O 1
ATOM 753 N N . PRO A 1 92 ? -5.918 4.691 4.825 1.00 90.38 92 PRO A N 1
ATOM 754 C CA . PRO A 1 92 ? -6.723 5.789 4.295 1.00 90.38 92 PRO A CA 1
ATOM 755 C C . PRO A 1 92 ? -6.112 7.174 4.548 1.00 90.38 92 PRO A C 1
ATOM 757 O O . PRO A 1 92 ? -5.983 7.943 3.603 1.00 90.38 92 PRO A O 1
ATOM 760 N N . ASP A 1 93 ? -5.643 7.453 5.772 1.00 89.94 93 ASP A N 1
ATOM 761 C CA . ASP A 1 93 ? -5.013 8.737 6.112 1.00 89.94 93 ASP A CA 1
ATOM 762 C C . ASP A 1 93 ? -3.739 8.999 5.290 1.00 89.94 93 ASP A C 1
ATOM 764 O O . ASP A 1 93 ? -3.527 10.109 4.821 1.00 89.94 93 ASP A O 1
ATOM 768 N N . ARG A 1 94 ? -2.911 7.972 5.046 1.00 91.56 94 ARG A N 1
ATOM 769 C CA . ARG A 1 94 ? -1.693 8.099 4.219 1.00 91.56 94 ARG A CA 1
ATOM 770 C C . ARG A 1 94 ? -2.020 8.348 2.748 1.00 91.56 94 ARG A C 1
ATOM 772 O O . ARG A 1 94 ? -1.319 9.106 2.089 1.00 91.56 94 ARG A O 1
ATOM 779 N N . LEU A 1 95 ? -3.068 7.707 2.226 1.00 91.38 95 LEU A N 1
ATOM 780 C CA . LEU A 1 95 ? -3.513 7.928 0.849 1.00 91.38 95 LEU A CA 1
ATOM 781 C C . LEU A 1 95 ? -3.983 9.374 0.646 1.00 91.38 95 LEU A C 1
ATOM 783 O O . LEU A 1 95 ? -3.665 9.972 -0.383 1.00 91.38 95 LEU A O 1
ATOM 787 N N . GLY A 1 96 ? -4.707 9.931 1.622 1.00 88.06 96 GLY A N 1
ATOM 788 C CA . GLY A 1 96 ? -5.225 11.301 1.586 1.00 88.06 96 GLY A CA 1
ATOM 789 C C . GLY A 1 96 ? -4.204 12.398 1.911 1.00 88.06 96 GLY A C 1
ATOM 790 O O . GLY A 1 96 ? -4.454 13.556 1.598 1.00 88.06 96 GLY A O 1
ATOM 791 N N . ASP A 1 97 ? -3.055 12.068 2.505 1.00 90.12 97 ASP A N 1
ATOM 792 C CA . ASP A 1 97 ? -2.056 13.061 2.918 1.00 90.12 97 ASP A CA 1
ATOM 793 C C . ASP A 1 97 ? -1.192 13.546 1.742 1.00 90.12 97 ASP A C 1
ATOM 795 O O . ASP A 1 97 ? -0.190 12.930 1.377 1.00 90.12 97 ASP A O 1
ATOM 799 N N . GLU A 1 98 ? -1.569 14.678 1.146 1.00 88.81 98 GLU A N 1
ATOM 800 C CA . GLU A 1 98 ? -0.850 15.292 0.022 1.00 88.81 98 GLU A CA 1
ATOM 801 C C . GLU A 1 98 ? 0.537 15.846 0.380 1.00 88.81 98 GLU A C 1
ATOM 803 O O . GLU A 1 98 ? 1.330 16.114 -0.523 1.00 88.81 98 GLU A O 1
ATOM 808 N N . SER A 1 99 ? 0.865 15.986 1.670 1.00 92.06 99 SER A N 1
ATOM 809 C CA . SER A 1 99 ? 2.183 16.472 2.102 1.00 92.06 99 SER A CA 1
ATOM 810 C C . SER A 1 99 ? 3.287 15.413 1.977 1.00 92.06 99 SER A C 1
ATOM 812 O O . SER A 1 99 ? 4.477 15.741 1.948 1.00 92.06 99 SER A O 1
ATOM 814 N N . MET A 1 100 ? 2.901 14.140 1.885 1.00 93.00 100 MET A N 1
ATOM 815 C CA . MET A 1 100 ? 3.808 13.000 1.817 1.00 93.00 100 MET A CA 1
ATOM 816 C C . MET A 1 100 ? 4.251 12.675 0.385 1.00 93.00 100 MET A C 1
ATOM 818 O O . MET A 1 100 ? 3.552 12.955 -0.592 1.00 93.00 100 MET A O 1
ATOM 822 N N . GLN A 1 101 ? 5.405 12.015 0.242 1.00 95.44 101 GLN A N 1
ATOM 823 C CA . GLN A 1 101 ? 5.861 11.573 -1.077 1.00 95.44 101 GLN A CA 1
ATOM 824 C C . GLN A 1 101 ? 4.970 10.442 -1.627 1.00 95.44 101 GLN A C 1
ATOM 826 O O . GLN A 1 101 ? 4.448 9.639 -0.849 1.00 95.44 101 GLN A O 1
ATOM 831 N N . PRO A 1 102 ? 4.799 10.327 -2.960 1.00 94.69 102 PRO A N 1
ATOM 832 C CA . PRO A 1 102 ? 3.932 9.319 -3.576 1.00 94.69 102 PRO A CA 1
ATOM 833 C C . PRO A 1 102 ? 4.189 7.882 -3.113 1.00 94.69 102 PRO A C 1
ATOM 835 O O . PRO A 1 102 ? 3.248 7.136 -2.859 1.00 94.69 102 PRO A O 1
ATOM 838 N N . ASP A 1 103 ? 5.454 7.493 -2.972 1.00 94.19 103 ASP A N 1
ATOM 839 C CA . ASP A 1 103 ? 5.878 6.169 -2.520 1.00 94.19 103 ASP A CA 1
ATOM 840 C C . ASP A 1 103 ? 5.590 5.909 -1.034 1.00 94.19 103 ASP A C 1
ATOM 842 O O . ASP A 1 103 ? 5.333 4.768 -0.651 1.00 94.19 103 ASP A O 1
ATOM 846 N N . GLU A 1 104 ? 5.543 6.956 -0.210 1.00 94.31 104 GLU A N 1
ATOM 847 C CA . GLU A 1 104 ? 5.150 6.859 1.198 1.00 94.31 104 GLU A CA 1
ATOM 848 C C . GLU A 1 104 ? 3.621 6.835 1.366 1.00 94.31 104 GLU A C 1
ATOM 850 O O . GLU A 1 104 ? 3.093 6.112 2.216 1.00 94.31 104 GLU A O 1
ATOM 855 N N . ARG A 1 105 ? 2.895 7.611 0.547 1.00 93.88 105 ARG A N 1
ATOM 856 C CA . ARG A 1 105 ? 1.420 7.618 0.493 1.00 93.88 105 ARG A CA 1
ATOM 857 C C . ARG A 1 105 ? 0.884 6.274 0.017 1.00 93.88 105 ARG A C 1
ATOM 859 O O . ARG A 1 105 ? -0.039 5.718 0.608 1.00 93.88 105 ARG A O 1
ATOM 866 N N . PHE A 1 106 ? 1.508 5.723 -1.024 1.00 93.38 106 PHE A N 1
ATOM 867 C CA . PHE A 1 106 ? 1.174 4.434 -1.629 1.00 93.38 106 PHE A CA 1
ATOM 868 C C . PHE A 1 106 ? 1.838 3.241 -0.912 1.00 93.38 106 PHE A C 1
ATOM 870 O O . PHE A 1 106 ? 2.118 2.198 -1.508 1.00 93.38 106 PHE A O 1
ATOM 877 N N . GLN A 1 107 ? 2.100 3.361 0.391 1.00 93.69 107 GLN A N 1
ATOM 878 C CA . GLN A 1 107 ? 2.658 2.268 1.178 1.00 93.69 107 GLN A CA 1
ATOM 879 C C . GLN A 1 107 ? 1.725 1.044 1.133 1.00 93.69 107 GLN A C 1
ATOM 881 O O . GLN A 1 107 ? 0.550 1.109 1.485 1.00 93.69 107 GLN A O 1
ATOM 886 N N . GLN A 1 108 ? 2.270 -0.102 0.723 1.00 93.62 108 GLN A N 1
ATOM 887 C CA . GLN A 1 108 ? 1.533 -1.362 0.630 1.00 93.62 108 GLN A CA 1
ATOM 888 C C . GLN A 1 108 ? 1.755 -2.200 1.893 1.00 93.62 108 GLN A C 1
ATOM 890 O O . GLN A 1 108 ? 2.861 -2.693 2.154 1.00 93.62 108 GLN A O 1
ATOM 895 N N . TRP A 1 109 ? 0.701 -2.414 2.680 1.00 94.38 109 TRP A N 1
ATOM 896 C CA . TRP A 1 109 ? 0.748 -3.308 3.835 1.00 94.38 109 TRP A CA 1
ATOM 897 C C . TRP A 1 109 ? 0.437 -4.744 3.428 1.00 94.38 109 TRP A C 1
ATOM 899 O O . TRP A 1 109 ? -0.611 -5.050 2.864 1.00 94.38 109 TRP A O 1
ATOM 909 N N . ARG A 1 110 ? 1.357 -5.647 3.773 1.00 93.31 110 ARG A N 1
ATOM 910 C CA . ARG A 1 110 ? 1.266 -7.082 3.461 1.00 93.31 110 ARG A CA 1
ATOM 911 C C . ARG A 1 110 ? 0.616 -7.906 4.570 1.00 93.31 110 ARG A C 1
ATOM 913 O O . ARG A 1 110 ? 0.199 -9.036 4.341 1.00 93.31 110 ARG A O 1
ATOM 920 N N . VAL A 1 111 ? 0.563 -7.360 5.784 1.00 91.12 111 VAL A N 1
ATOM 921 C CA . VAL A 1 111 ? 0.104 -8.065 6.984 1.00 91.12 111 VAL A CA 1
ATOM 922 C C . VAL A 1 111 ? -0.953 -7.231 7.692 1.00 91.12 111 VAL A C 1
ATOM 924 O O . VAL A 1 111 ? -0.724 -6.064 8.012 1.00 91.12 111 VAL A O 1
ATOM 927 N N . LYS A 1 112 ? -2.101 -7.852 7.985 1.00 89.94 112 LYS A N 1
ATOM 928 C CA . LYS A 1 112 ? -3.259 -7.173 8.583 1.00 89.94 112 LYS A CA 1
ATOM 929 C C . LYS A 1 112 ? -2.934 -6.486 9.903 1.00 89.94 112 LYS A C 1
ATOM 931 O O . LYS A 1 112 ? -3.245 -5.312 10.052 1.00 89.94 112 LYS A O 1
ATOM 936 N N . SER A 1 113 ? -2.259 -7.176 10.821 1.00 90.94 113 SER A N 1
ATOM 937 C CA . SER A 1 113 ? -1.889 -6.597 12.117 1.00 90.94 113 SER A CA 1
ATOM 938 C C . SER A 1 113 ? -1.002 -5.360 11.976 1.00 90.94 113 SER A C 1
ATOM 940 O O . SER A 1 113 ? -1.223 -4.380 12.666 1.00 90.94 113 SER A O 1
ATOM 942 N N . THR A 1 114 ? -0.046 -5.354 11.041 1.00 93.19 114 THR A N 1
ATOM 943 C CA . THR A 1 114 ? 0.840 -4.191 10.847 1.00 93.19 114 THR A CA 1
ATOM 944 C C . THR A 1 114 ? 0.105 -2.960 10.319 1.00 93.19 114 THR A C 1
ATOM 946 O O . THR A 1 114 ? 0.467 -1.844 10.676 1.00 93.19 114 THR A O 1
ATOM 949 N N . LEU A 1 115 ? -0.931 -3.156 9.494 1.00 92.38 115 LEU A N 1
ATOM 950 C CA . LEU A 1 115 ? -1.777 -2.062 9.020 1.00 92.38 115 LEU A CA 1
ATOM 951 C C . LEU A 1 115 ? -2.664 -1.528 10.142 1.00 92.38 115 LEU A C 1
ATOM 953 O O . LEU A 1 115 ? -2.720 -0.322 10.348 1.00 92.38 115 LEU A O 1
ATOM 957 N N . LEU A 1 116 ? -3.334 -2.424 10.872 1.00 91.19 116 LEU A N 1
ATOM 958 C CA . LEU A 1 116 ? -4.227 -2.033 11.962 1.00 91.19 116 LEU A CA 1
ATOM 959 C C . LEU A 1 116 ? -3.467 -1.323 13.080 1.00 91.19 116 LEU A C 1
ATOM 961 O O . LEU A 1 116 ? -3.855 -0.225 13.447 1.00 91.19 116 LEU A O 1
ATOM 965 N N . ASN A 1 117 ? -2.326 -1.862 13.518 1.00 92.12 117 ASN A N 1
ATOM 966 C CA . ASN A 1 117 ? -1.491 -1.201 14.521 1.00 92.12 117 ASN A CA 1
ATOM 967 C C . ASN A 1 117 ? -1.037 0.188 14.050 1.00 92.12 117 ASN A C 1
ATOM 969 O O . ASN A 1 117 ? -1.044 1.128 14.836 1.00 92.12 117 ASN A O 1
ATOM 973 N N . HIS A 1 118 ? -0.679 0.345 12.766 1.00 92.19 118 HIS A N 1
ATOM 974 C CA . HIS A 1 118 ? -0.336 1.659 12.220 1.00 92.19 118 HIS A CA 1
ATOM 975 C C . HIS A 1 118 ? -1.510 2.641 12.325 1.00 92.19 118 HIS A C 1
ATOM 977 O O . HIS A 1 118 ? -1.316 3.764 12.783 1.00 92.19 118 HIS A O 1
ATOM 983 N N . ILE A 1 119 ? -2.712 2.224 11.922 1.00 90.38 119 ILE A N 1
ATOM 984 C CA . ILE A 1 119 ? -3.913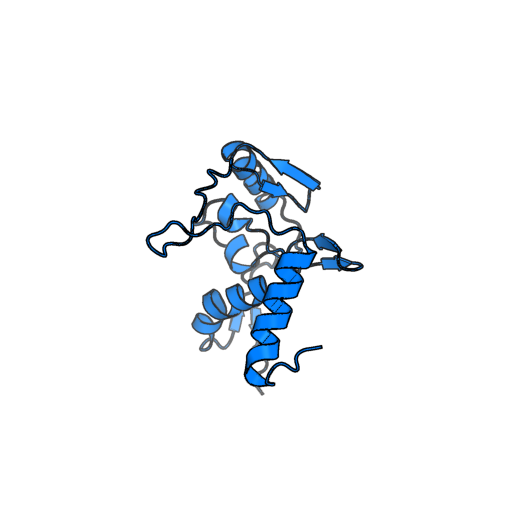 3.064 11.986 1.00 90.38 119 ILE A CA 1
ATOM 985 C C . ILE A 1 119 ? -4.248 3.417 13.441 1.00 90.38 119 ILE A C 1
ATOM 987 O O . ILE A 1 119 ? -4.462 4.589 13.755 1.00 90.38 119 ILE A O 1
ATOM 991 N N . ASP A 1 120 ? -4.227 2.428 14.331 1.00 88.50 120 ASP A N 1
ATOM 992 C CA . ASP A 1 120 ? -4.561 2.597 15.741 1.00 88.50 120 ASP A CA 1
ATOM 993 C C . ASP A 1 120 ? -3.586 3.554 16.438 1.00 88.50 120 ASP A C 1
ATOM 995 O O . ASP A 1 120 ? -4.009 4.540 17.041 1.00 88.50 120 ASP A O 1
ATOM 999 N N . GLU A 1 121 ? -2.279 3.302 16.331 1.00 88.62 121 GLU A N 1
ATOM 1000 C CA . GLU A 1 121 ? -1.242 4.044 17.057 1.00 88.62 121 GLU A CA 1
ATOM 1001 C C . GLU A 1 121 ? -0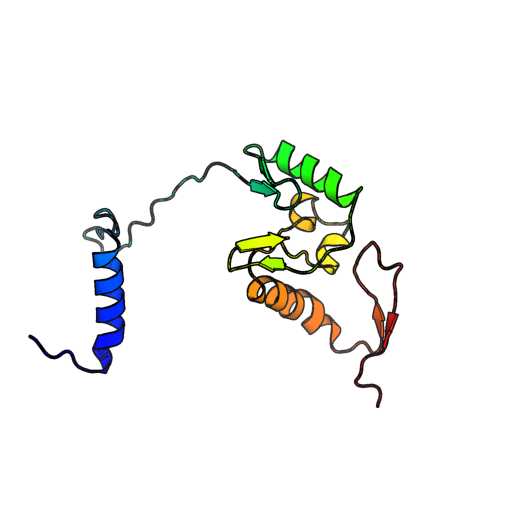.984 5.437 16.468 1.00 88.62 121 GLU A C 1
ATOM 1003 O O . GLU A 1 121 ? -0.752 6.391 17.213 1.00 88.62 121 GLU A O 1
ATOM 1008 N N . VAL A 1 122 ? -1.015 5.579 15.137 1.00 88.19 122 VAL A N 1
ATOM 1009 C CA . VAL A 1 122 ? -0.624 6.833 14.473 1.00 88.19 122 VAL A CA 1
ATOM 1010 C C . VAL A 1 122 ? -1.802 7.782 14.280 1.00 88.19 122 VAL A C 1
ATOM 1012 O O . VAL A 1 122 ? -1.609 8.993 14.438 1.00 88.19 122 VAL A O 1
ATOM 1015 N N . HIS A 1 123 ? -2.993 7.256 13.973 1.00 87.06 123 HIS A N 1
ATOM 1016 C CA . HIS A 1 123 ? -4.150 8.062 13.565 1.00 87.06 123 HIS A CA 1
ATOM 1017 C C . HIS A 1 123 ? -5.272 8.056 14.605 1.00 87.06 123 HIS A C 1
ATOM 1019 O O . HIS A 1 123 ? -5.741 9.125 14.991 1.00 87.06 123 HIS A O 1
ATOM 1025 N N . LEU A 1 124 ? -5.685 6.890 15.117 1.00 82.44 124 LEU A N 1
ATOM 1026 C CA . LEU A 1 124 ? -6.858 6.801 15.998 1.00 82.44 124 LEU A CA 1
ATOM 1027 C C . LEU A 1 124 ? -6.573 7.175 17.453 1.00 82.44 124 LEU A C 1
ATOM 1029 O O . LEU A 1 124 ? -7.398 7.849 18.065 1.00 82.44 124 LEU A O 1
ATOM 1033 N N . MET A 1 125 ? -5.415 6.814 18.024 1.00 79.44 125 MET A N 1
ATOM 1034 C CA . MET A 1 125 ? -5.071 7.231 19.393 1.00 79.44 125 MET A CA 1
ATOM 1035 C C . MET A 1 125 ? -5.051 8.756 19.551 1.00 79.44 125 MET A C 1
ATOM 1037 O O . MET A 1 125 ? -5.394 9.252 20.621 1.00 79.44 125 MET A O 1
ATOM 1041 N N . LYS A 1 126 ? -4.720 9.491 18.482 1.00 70.12 126 LYS A N 1
ATOM 1042 C CA . LYS A 1 126 ? -4.752 10.959 18.454 1.00 70.12 126 LYS A CA 1
ATOM 1043 C C . LYS A 1 126 ? -6.170 11.535 18.319 1.00 70.12 126 LYS A C 1
ATOM 1045 O O . LYS A 1 126 ? -6.394 12.654 18.760 1.00 70.12 126 LYS A O 1
ATOM 1050 N N . LYS A 1 127 ? -7.114 10.778 17.743 1.00 70.00 127 LYS A N 1
ATOM 1051 C CA . LYS A 1 127 ? -8.489 11.208 17.408 1.00 70.00 127 LYS A CA 1
ATOM 1052 C C . LYS A 1 127 ? -9.556 10.815 18.445 1.00 70.00 127 LYS A C 1
ATOM 1054 O O . LYS A 1 127 ? -10.723 11.137 18.257 1.00 70.00 127 LYS A O 1
ATOM 1059 N N . LYS A 1 128 ? -9.193 10.146 19.552 1.00 61.91 128 LYS A N 1
ATOM 1060 C CA . LYS A 1 128 ? -10.137 9.613 20.569 1.00 61.91 128 LYS A CA 1
ATOM 1061 C C . LYS A 1 128 ? -11.102 10.636 21.197 1.00 61.91 128 LYS A C 1
ATOM 1063 O O . LYS A 1 128 ? -12.035 10.224 21.877 1.00 61.91 128 LYS A O 1
ATOM 1068 N N . THR A 1 129 ? -10.888 11.931 20.990 1.00 60.28 129 THR A N 1
ATOM 1069 C CA . THR A 1 129 ? -11.682 13.014 21.589 1.00 60.28 129 THR A CA 1
ATOM 1070 C C . THR A 1 129 ? -12.754 13.580 20.643 1.00 60.28 129 THR A C 1
ATOM 1072 O O . THR A 1 129 ? -13.544 14.421 21.062 1.00 60.28 129 THR A O 1
ATOM 1075 N N . GLU A 1 130 ? -12.810 13.153 19.375 1.00 61.94 130 GLU A N 1
ATOM 1076 C CA . GLU A 1 130 ? -13.736 13.712 18.378 1.00 61.94 130 GLU A CA 1
ATOM 1077 C C . GLU A 1 130 ? -15.046 12.910 18.283 1.00 61.94 130 GLU A C 1
ATOM 1079 O O . GLU A 1 130 ? -15.039 11.692 18.112 1.00 61.94 130 GLU A O 1
ATOM 1084 N N . SER A 1 131 ? -16.191 13.599 18.360 1.00 62.56 131 SER A N 1
ATOM 1085 C CA . SER A 1 131 ? -17.533 12.996 18.251 1.00 62.56 131 SER A CA 1
ATOM 1086 C C . SER A 1 131 ? -17.950 12.668 16.811 1.00 62.56 131 SER A C 1
ATOM 1088 O O . SER A 1 131 ? -18.880 11.889 16.598 1.00 62.56 131 SER A O 1
ATOM 1090 N N . LYS A 1 132 ? -17.256 13.237 15.818 1.00 69.94 132 LYS A N 1
ATOM 1091 C CA . LYS A 1 132 ? -17.488 13.011 14.387 1.00 69.94 132 LYS A CA 1
ATOM 1092 C C . LYS A 1 132 ? -16.178 12.647 13.712 1.00 69.94 132 LYS A C 1
ATOM 1094 O O . LYS A 1 132 ? -15.248 13.4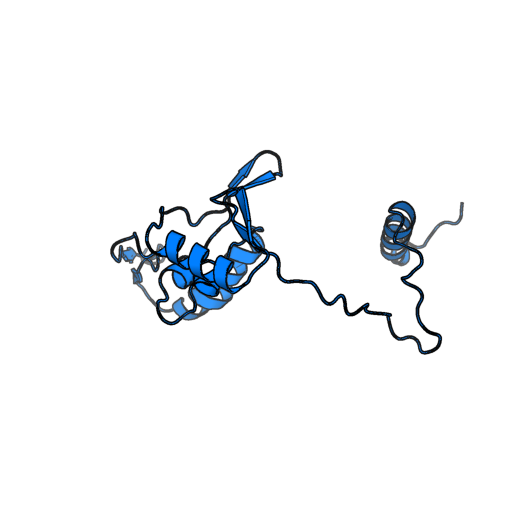46 13.707 1.00 69.94 132 LYS A O 1
ATOM 1099 N N . LEU A 1 133 ? -16.128 11.463 13.110 1.00 74.31 133 LEU A N 1
ATOM 1100 C CA . LEU A 1 133 ? -14.964 11.008 12.361 1.00 74.31 133 LEU A CA 1
ATOM 1101 C C . LEU A 1 133 ? -15.211 11.239 10.875 1.00 74.31 133 LEU A C 1
ATOM 1103 O O . LEU A 1 133 ? -16.058 10.588 10.263 1.00 74.31 133 LEU A O 1
ATOM 1107 N N . LYS A 1 134 ? -14.457 12.167 10.288 1.00 80.06 134 LYS A N 1
ATOM 1108 C CA . LYS A 1 134 ? -14.399 12.308 8.832 1.00 80.06 134 LYS A CA 1
ATOM 1109 C C . LYS A 1 134 ? -13.611 11.150 8.244 1.00 80.06 134 LYS A C 1
ATOM 1111 O O . LYS A 1 134 ? -12.543 10.810 8.758 1.00 80.06 134 LYS A O 1
ATOM 1116 N N . CYS A 1 135 ? -14.128 10.555 7.173 1.00 82.75 135 CYS A N 1
ATOM 1117 C CA . CYS A 1 135 ? -13.385 9.558 6.423 1.00 82.75 135 CYS A CA 1
ATOM 1118 C C . CYS A 1 135 ? -12.126 10.204 5.833 1.00 82.75 135 CYS A C 1
ATOM 1120 O O . CYS A 1 135 ? -12.254 11.124 5.032 1.00 82.75 135 CYS A O 1
ATOM 1122 N N . PRO A 1 136 ? -10.918 9.729 6.167 1.00 83.06 136 PRO A N 1
ATOM 1123 C CA . PRO A 1 136 ? -9.693 10.313 5.632 1.00 83.06 136 PRO A CA 1
ATOM 1124 C C . PRO A 1 136 ? -9.333 9.754 4.242 1.00 83.06 136 PRO A C 1
ATOM 1126 O O . PRO A 1 136 ? -8.261 10.035 3.717 1.00 83.06 136 PRO A O 1
ATOM 1129 N N . HIS A 1 137 ? -10.196 8.920 3.651 1.00 85.94 137 HIS A N 1
ATOM 1130 C CA . HIS A 1 137 ? -9.961 8.319 2.345 1.00 85.94 137 HIS A CA 1
ATOM 1131 C C . HIS A 1 137 ? -10.294 9.307 1.210 1.00 85.94 137 HIS A C 1
ATOM 1133 O O . HIS A 1 137 ? -11.424 9.797 1.161 1.00 85.94 137 HIS A O 1
ATOM 1139 N N . PRO A 1 138 ? -9.386 9.533 0.241 1.00 84.62 138 PRO A N 1
ATOM 1140 C CA . PRO A 1 138 ? -9.552 10.564 -0.790 1.00 84.62 138 PRO A CA 1
ATOM 1141 C C . PRO A 1 138 ? -10.730 10.336 -1.753 1.00 84.62 138 PRO A C 1
ATOM 1143 O O . PRO A 1 138 ? -11.157 11.279 -2.404 1.00 84.62 138 PRO A O 1
ATOM 1146 N N . CYS A 1 139 ? -11.286 9.121 -1.850 1.00 83.81 139 CYS A N 1
ATOM 1147 C CA . CYS A 1 139 ? -12.480 8.857 -2.675 1.00 83.81 139 CYS A CA 1
ATOM 1148 C C . CYS A 1 139 ? -13.801 8.861 -1.888 1.00 83.81 139 CYS A C 1
ATOM 1150 O O . CYS A 1 139 ? -14.813 8.415 -2.420 1.00 83.81 139 CYS A O 1
ATOM 1152 N N . CYS A 1 140 ? -13.794 9.224 -0.603 1.00 80.56 140 CYS A N 1
ATOM 1153 C CA . CYS A 1 140 ? -14.983 9.145 0.250 1.00 80.56 140 CYS A CA 1
ATOM 1154 C C . CYS A 1 140 ? -15.690 10.491 0.463 1.00 80.56 140 CYS A C 1
ATOM 1156 O O . CYS A 1 140 ? -16.537 10.554 1.349 1.00 80.56 140 CYS A O 1
ATOM 1158 N N . ASP A 1 141 ? -15.364 11.533 -0.312 1.00 72.06 141 ASP A N 1
ATOM 1159 C CA . ASP A 1 141 ? -16.015 12.858 -0.303 1.00 72.06 141 ASP A CA 1
ATOM 1160 C C . ASP A 1 141 ? -16.323 13.398 1.111 1.00 72.06 141 ASP A C 1
ATOM 1162 O O . ASP A 1 141 ? -17.419 13.884 1.387 1.00 72.06 141 ASP A O 1
ATOM 1166 N N . ASP A 1 142 ? -15.375 13.255 2.046 1.00 67.19 142 ASP A N 1
ATOM 1167 C CA . ASP A 1 142 ? -15.516 13.676 3.448 1.00 67.19 142 ASP A CA 1
ATOM 1168 C C . ASP A 1 142 ? -16.738 13.101 4.196 1.00 67.19 142 ASP A C 1
ATOM 1170 O O . ASP A 1 142 ? -17.258 13.716 5.136 1.00 67.19 142 ASP A O 1
ATOM 1174 N N . GLN A 1 143 ? -17.187 11.893 3.835 1.00 71.69 143 GLN A N 1
ATOM 1175 C CA . GLN A 1 143 ? -18.252 11.198 4.559 1.00 71.69 143 GLN A CA 1
ATOM 1176 C C . GLN A 1 143 ? -17.965 11.173 6.066 1.00 71.69 143 GLN A C 1
ATOM 1178 O O . GLN A 1 143 ? -16.929 10.684 6.527 1.00 71.69 143 GLN A O 1
ATOM 1183 N N . CYS A 1 144 ? -18.898 11.732 6.833 1.00 72.25 144 CYS A N 1
ATOM 1184 C CA . CYS A 1 144 ? -18.815 11.818 8.282 1.00 72.25 144 CYS A CA 1
ATOM 1185 C C . CYS A 1 144 ? -19.505 10.609 8.910 1.00 72.25 144 CYS A C 1
ATOM 1187 O O . CYS A 1 144 ? -20.675 10.346 8.638 1.00 72.25 144 CYS A O 1
ATOM 1189 N N . TYR A 1 145 ? -18.792 9.911 9.786 1.00 68.94 145 TYR A N 1
ATOM 1190 C CA . TYR A 1 145 ? -19.336 8.836 10.602 1.00 68.94 145 TYR A CA 1
ATOM 1191 C C . TYR A 1 145 ? -19.559 9.354 12.023 1.00 68.94 145 TYR A C 1
ATOM 1193 O O . TYR A 1 145 ? -18.647 9.919 12.639 1.00 68.94 145 TYR A O 1
ATOM 1201 N N . GLU A 1 146 ? -20.771 9.171 12.545 1.00 63.38 146 GLU A N 1
ATOM 1202 C CA . GLU A 1 146 ? -21.044 9.396 13.964 1.00 63.38 146 GLU A CA 1
ATOM 1203 C C . GLU A 1 146 ? -20.506 8.210 14.770 1.00 63.38 146 GLU A C 1
ATOM 1205 O O . GLU A 1 146 ? -20.658 7.047 14.385 1.00 63.38 146 GLU A O 1
ATOM 1210 N N . GLY A 1 147 ? -19.808 8.501 15.868 1.00 57.69 147 GLY A N 1
ATOM 1211 C CA . GLY A 1 147 ? -19.288 7.457 16.742 1.00 57.69 147 GLY A CA 1
ATOM 1212 C C . GLY A 1 147 ? -20.426 6.656 17.378 1.00 57.69 147 GLY A C 1
ATOM 1213 O O . GLY A 1 147 ? -21.394 7.225 17.868 1.00 57.69 147 GLY A O 1
ATOM 1214 N N . ILE A 1 148 ? -20.274 5.331 17.460 1.00 56.56 148 ILE A N 1
ATOM 1215 C CA . ILE A 1 148 ? -21.239 4.422 18.121 1.00 56.56 148 ILE A CA 1
ATOM 1216 C C . ILE A 1 148 ? -21.363 4.716 19.639 1.00 56.56 148 ILE A C 1
ATOM 1218 O O . ILE A 1 148 ? -22.250 4.205 20.308 1.00 56.56 148 ILE A O 1
ATOM 1222 N N . LEU A 1 149 ? -20.498 5.576 20.190 1.00 50.41 149 LEU A N 1
ATOM 1223 C CA . LEU A 1 149 ? -20.529 6.037 21.583 1.00 50.41 149 LEU A CA 1
ATOM 1224 C C . LEU A 1 149 ? -21.541 7.174 21.845 1.00 50.41 149 LEU A C 1
ATOM 1226 O O . LEU A 1 149 ? -21.552 7.722 22.942 1.00 50.41 149 LEU A O 1
ATOM 1230 N N . ALA A 1 150 ? -22.366 7.544 20.860 1.00 42.12 150 ALA A N 1
ATOM 1231 C CA . ALA A 1 150 ? -23.456 8.514 21.001 1.00 42.12 150 ALA A CA 1
ATOM 1232 C C . ALA A 1 150 ? -24.817 7.861 21.348 1.00 42.12 150 ALA A C 1
ATOM 1234 O O . ALA A 1 150 ? -25.858 8.331 20.887 1.00 42.12 150 ALA A O 1
ATOM 1235 N N . LEU A 1 151 ? -24.809 6.780 22.140 1.00 37.97 151 LEU A N 1
ATOM 1236 C CA . LEU A 1 151 ? -25.992 6.189 22.783 1.00 37.97 151 LEU A CA 1
ATOM 1237 C C . LEU A 1 151 ? -25.785 6.109 24.296 1.00 37.97 151 LEU A C 1
ATOM 1239 O O . LEU A 1 151 ? -24.794 5.468 24.711 1.00 37.97 151 LEU A O 1
#

Radius of gyration: 22.27 Å; chains: 1; bounding box: 62×56×43 Å

Organism: Blastomyces gilchristii (strain SLH14081) (NCBI:txid559298)

Secondary structure (DSSP, 8-state):
-PPPPHHHHHHHHHHHHHHHTT--TT----TTS--------PPP-EEETTTTEEE-SHHHHHHHHHHHHHT--S--S-EEETTEEEE-B--HHHHH-TTS-HHHHT--B-SHHHHHHHIIIIIIHHHTT-SEEE---TTSTTPEEEPTT--

Foldseek 3Di:
DDDDDPVCVVVVVVVVVCVVVCVDPVQDDDPVRDGPPPPPPDQDWDADLVVRDIDRDPVVLLVVLVVCLVVPDQAQDWDDDPNRTNAFHAAQLLSLDPVDRSCRSSDGHRDPVVNVCCCVVPPVVVVVPDQWDFRSHPPPVRDIDGDPVPD